Protein AF-A0AAV3GI30-F1 (afdb_monomer_lite)

Organism: NCBI:txid1134793

Sequence (78 aa):
GWGTDIQEEGEIVRNRVCVAEVWNELYNGDSKNIHPAKAAEIRQVLSHLYGWEKYKLSRGRLKFGPGYGLQTAFTRCE

Radius of gyration: 12.98 Å; chains: 1; bounding box: 40×31×25 Å

Secondary structure (DSSP, 8-state):
--------TT----SEEEHHHIIIIIS---TTS--HHHHHHHHHHHHHSTTEEE--SGGGEEEPPTTT-EEEEEEE--

Structure (mmCIF, N/CA/C/O backbone):
data_AF-A0AAV3GI30-F1
#
_entry.id   AF-A0AAV3GI30-F1
#
loop_
_atom_site.group_PDB
_atom_site.id
_atom_site.type_symbol
_atom_site.label_atom_id
_atom_site.label_alt_id
_atom_site.label_comp_id
_atom_site.label_asym_id
_atom_site.label_entity_id
_atom_site.label_seq_id
_atom_site.pdbx_PDB_ins_code
_atom_site.Cartn_x
_atom_site.Cartn_y
_atom_site.Cartn_z
_atom_site.occupancy
_atom_site.B_iso_or_equiv
_atom_site.auth_seq_id
_atom_site.auth_comp_id
_atom_site.auth_asym_id
_atom_site.auth_atom_id
_atom_site.pdbx_PDB_model_num
ATOM 1 N N . GLY A 1 1 ? 24.007 -11.870 6.505 1.00 32.50 1 GLY A N 1
ATOM 2 C CA . GLY A 1 1 ? 22.806 -12.663 6.202 1.00 32.50 1 GLY A CA 1
ATOM 3 C C . GLY A 1 1 ? 21.636 -11.717 6.124 1.00 32.50 1 GLY A C 1
ATOM 4 O O . GLY A 1 1 ? 21.403 -11.010 7.092 1.00 32.50 1 GLY A O 1
ATOM 5 N N . TRP A 1 2 ? 20.982 -11.626 4.970 1.00 41.06 2 TRP A N 1
ATOM 6 C CA . TRP A 1 2 ? 19.730 -10.885 4.832 1.00 41.06 2 TRP A CA 1
ATOM 7 C C . TRP A 1 2 ? 18.609 -11.850 5.203 1.00 41.06 2 TRP A C 1
ATOM 9 O O . TRP A 1 2 ? 18.428 -12.858 4.526 1.00 41.06 2 TRP A O 1
ATOM 19 N N . GLY A 1 3 ? 17.967 -11.599 6.344 1.00 39.97 3 GLY A N 1
ATOM 20 C CA . GLY A 1 3 ? 16.910 -12.444 6.882 1.00 39.97 3 GLY A CA 1
ATOM 21 C C . GLY A 1 3 ? 15.736 -12.506 5.917 1.00 39.97 3 GLY A C 1
ATOM 22 O O . GLY A 1 3 ? 15.057 -11.509 5.685 1.00 39.97 3 GLY A O 1
ATOM 23 N N . THR A 1 4 ? 15.527 -13.686 5.349 1.00 45.28 4 THR A N 1
ATOM 24 C CA . THR A 1 4 ? 14.272 -14.100 4.738 1.00 45.28 4 THR A CA 1
ATOM 25 C C . THR A 1 4 ? 13.282 -14.350 5.870 1.00 45.28 4 THR A C 1
ATOM 27 O O . THR A 1 4 ? 13.154 -15.475 6.348 1.00 45.28 4 THR A O 1
ATOM 30 N N . ASP A 1 5 ? 12.624 -13.289 6.334 1.00 46.53 5 ASP A N 1
ATOM 31 C CA . ASP A 1 5 ? 11.370 -13.414 7.078 1.00 46.53 5 ASP A CA 1
ATOM 32 C C . ASP A 1 5 ? 10.312 -13.838 6.052 1.00 46.53 5 ASP A C 1
ATOM 34 O O . ASP A 1 5 ? 9.631 -13.017 5.439 1.00 46.53 5 ASP A O 1
ATOM 38 N N . ILE A 1 6 ? 10.297 -15.136 5.740 1.00 53.69 6 ILE A N 1
ATOM 39 C CA . ILE A 1 6 ? 9.180 -15.766 5.043 1.00 53.69 6 ILE A CA 1
ATOM 40 C C . ILE A 1 6 ? 8.059 -15.748 6.077 1.00 53.69 6 ILE A C 1
ATOM 42 O O . ILE A 1 6 ? 8.003 -16.608 6.951 1.00 53.69 6 ILE A O 1
ATOM 46 N N . GLN A 1 7 ? 7.251 -14.689 6.047 1.00 50.72 7 GLN A N 1
ATOM 47 C CA . GLN A 1 7 ? 6.069 -14.572 6.887 1.00 50.72 7 GLN A CA 1
ATOM 48 C C . GLN A 1 7 ? 5.132 -15.727 6.545 1.00 50.72 7 GLN A C 1
ATOM 50 O O . GLN A 1 7 ? 4.737 -15.875 5.390 1.00 50.72 7 GLN A O 1
ATOM 55 N N . GLU A 1 8 ? 4.849 -16.555 7.552 1.00 49.28 8 GLU A N 1
ATOM 56 C CA . GLU A 1 8 ? 3.977 -17.725 7.474 1.00 49.28 8 GLU A CA 1
ATOM 57 C C . GLU A 1 8 ? 2.696 -17.402 6.690 1.00 49.28 8 GLU A C 1
ATOM 59 O O . GLU A 1 8 ? 1.960 -16.461 7.006 1.00 49.28 8 GLU A O 1
ATOM 64 N N . GLU A 1 9 ? 2.447 -18.175 5.632 1.00 50.50 9 GLU A N 1
ATOM 65 C CA . GLU A 1 9 ? 1.216 -18.107 4.853 1.00 50.50 9 GLU A CA 1
ATOM 66 C C . GLU A 1 9 ? 0.032 -18.477 5.761 1.00 50.50 9 GLU A C 1
ATOM 68 O O . GLU A 1 9 ? -0.196 -19.657 6.017 1.00 50.50 9 GLU A O 1
ATOM 73 N N . GLY A 1 10 ? -0.747 -17.495 6.241 1.00 56.56 10 GLY A N 1
ATOM 74 C CA . GLY A 1 10 ? -2.119 -17.798 6.674 1.00 56.56 10 GLY A CA 1
ATOM 75 C C . GLY A 1 10 ? -2.829 -16.977 7.751 1.00 56.56 10 GLY A C 1
ATOM 76 O O . GLY A 1 10 ? -4.042 -17.133 7.831 1.00 56.56 10 GLY A O 1
ATOM 77 N N . GLU A 1 11 ? -2.203 -16.101 8.551 1.00 54.84 11 GLU A N 1
ATOM 78 C CA . GLU A 1 11 ? -2.925 -15.525 9.721 1.00 54.84 11 GLU A CA 1
ATOM 79 C C . GLU A 1 11 ? -2.793 -14.009 9.961 1.00 54.84 11 GLU A C 1
ATOM 81 O O . GLU A 1 11 ? -3.236 -13.495 10.988 1.00 54.84 11 GLU A O 1
ATOM 86 N N . ILE A 1 12 ? -2.257 -13.226 9.019 1.00 67.56 12 ILE A N 1
ATOM 87 C CA . ILE A 1 12 ? -2.169 -11.768 9.220 1.00 67.56 12 ILE A CA 1
ATOM 88 C C . ILE A 1 12 ? -3.408 -11.069 8.657 1.00 67.56 12 ILE A C 1
ATOM 90 O O . ILE A 1 12 ? -3.496 -10.744 7.469 1.00 67.56 12 ILE A O 1
ATOM 94 N N . VAL A 1 13 ? -4.362 -10.759 9.539 1.00 70.62 13 VAL A N 1
ATOM 95 C CA . VAL A 1 13 ? -5.477 -9.863 9.208 1.00 70.62 13 VAL A CA 1
ATOM 96 C C . VAL A 1 13 ? -4.926 -8.464 8.923 1.00 70.62 13 VAL A C 1
ATOM 98 O O . VAL A 1 13 ? -4.549 -7.708 9.821 1.00 70.62 13 VAL A O 1
ATOM 101 N N . ARG A 1 14 ? -4.884 -8.095 7.640 1.00 79.00 14 ARG A N 1
ATOM 102 C CA . ARG A 1 14 ? -4.488 -6.749 7.221 1.00 79.00 14 ARG A CA 1
ATOM 103 C C . ARG A 1 14 ? -5.628 -5.759 7.434 1.00 79.00 14 ARG A C 1
ATOM 105 O O . ARG A 1 14 ? -6.666 -5.831 6.778 1.00 79.00 14 ARG A O 1
ATOM 112 N N . ASN A 1 15 ? -5.373 -4.785 8.306 1.00 86.06 15 ASN A N 1
ATOM 113 C CA . ASN A 1 15 ? -6.230 -3.610 8.515 1.00 86.06 15 ASN A CA 1
ATOM 114 C C . ASN A 1 15 ? -5.892 -2.454 7.562 1.00 86.06 15 ASN A C 1
ATOM 116 O O . ASN A 1 15 ? -6.667 -1.511 7.415 1.00 86.06 15 ASN A O 1
ATOM 120 N N . ARG A 1 16 ? -4.719 -2.519 6.921 1.00 88.81 16 ARG A N 1
ATOM 121 C CA . ARG A 1 16 ? -4.243 -1.563 5.923 1.00 88.81 16 ARG A CA 1
ATOM 122 C C . ARG A 1 16 ? -3.482 -2.289 4.823 1.00 88.81 16 ARG A C 1
ATOM 124 O O . ARG A 1 16 ? -2.793 -3.262 5.111 1.00 88.81 16 ARG A O 1
ATOM 131 N N . VAL A 1 17 ? -3.588 -1.792 3.601 1.00 90.31 17 VAL A N 1
ATOM 132 C CA . VAL A 1 17 ? -2.907 -2.349 2.432 1.00 90.31 17 VAL A CA 1
ATOM 133 C C . VAL A 1 17 ? -2.537 -1.238 1.451 1.00 90.31 17 VAL A C 1
ATOM 135 O O . VAL A 1 17 ? -3.233 -0.220 1.355 1.00 90.31 17 VAL A O 1
ATOM 138 N N . CYS A 1 18 ? -1.447 -1.411 0.708 1.00 90.44 18 CYS A N 1
ATOM 139 C CA . CYS A 1 18 ? -1.129 -0.574 -0.447 1.00 90.44 18 CYS A CA 1
ATOM 140 C C . CYS A 1 18 ? -1.021 -1.373 -1.746 1.00 90.44 18 CYS A C 1
ATOM 142 O O . CYS A 1 18 ? -0.837 -2.585 -1.762 1.00 90.44 18 CYS A O 1
ATOM 144 N N . VAL A 1 19 ? -1.069 -0.653 -2.867 1.00 89.94 19 VAL A N 1
ATOM 145 C CA . VAL A 1 19 ? -0.915 -1.223 -4.217 1.00 89.94 19 VAL A CA 1
ATOM 146 C C . VAL A 1 19 ? 0.388 -2.010 -4.363 1.00 89.94 19 VAL A C 1
ATOM 148 O O . VAL A 1 1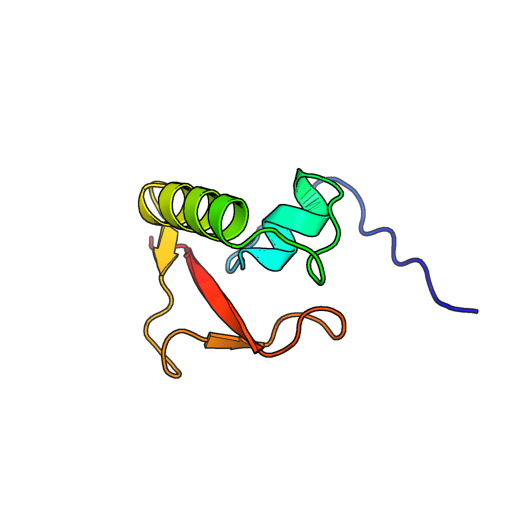9 ? 0.416 -3.018 -5.056 1.00 89.94 19 VAL A O 1
ATOM 151 N N . ALA A 1 20 ? 1.463 -1.542 -3.723 1.00 87.88 20 ALA A N 1
ATOM 152 C CA . ALA A 1 20 ? 2.775 -2.169 -3.816 1.00 87.88 20 ALA A CA 1
ATOM 153 C C . ALA A 1 20 ? 2.838 -3.508 -3.065 1.00 87.88 20 ALA A C 1
ATOM 155 O O . ALA A 1 20 ? 3.427 -4.445 -3.590 1.00 87.88 20 ALA A O 1
ATOM 156 N N . GLU A 1 21 ? 2.193 -3.615 -1.897 1.00 87.50 21 GLU A N 1
ATOM 157 C CA . GLU A 1 21 ? 2.031 -4.890 -1.180 1.00 87.50 21 GLU A CA 1
ATOM 158 C C . GLU A 1 21 ? 1.196 -5.866 -2.004 1.00 87.50 21 GLU A C 1
ATOM 160 O O . GLU A 1 21 ? 1.631 -6.986 -2.235 1.00 87.50 21 GLU A O 1
ATOM 165 N N . VAL A 1 22 ? 0.047 -5.428 -2.539 1.00 88.38 22 VAL A N 1
ATOM 166 C CA . VAL A 1 22 ? -0.784 -6.293 -3.397 1.00 88.38 22 VAL A CA 1
ATOM 167 C C . VAL A 1 22 ? 0.014 -6.777 -4.607 1.00 88.38 22 VAL A C 1
ATOM 169 O O . VAL A 1 22 ? -0.040 -7.948 -4.951 1.00 88.38 22 VAL A O 1
ATOM 172 N N . TRP A 1 23 ? 0.785 -5.906 -5.252 1.00 88.75 23 TRP A N 1
ATOM 173 C CA . TRP A 1 23 ? 1.581 -6.300 -6.411 1.00 88.75 23 TRP A CA 1
ATOM 174 C C . TRP A 1 23 ? 2.719 -7.271 -6.070 1.00 88.75 23 TRP A C 1
ATOM 176 O O . TRP A 1 23 ? 2.888 -8.269 -6.766 1.00 88.75 23 TRP A O 1
ATOM 186 N N . ASN A 1 24 ? 3.480 -7.012 -5.006 1.00 86.50 24 ASN A N 1
ATOM 187 C CA . ASN A 1 24 ? 4.595 -7.880 -4.624 1.00 86.50 24 ASN A CA 1
ATOM 188 C C . ASN A 1 24 ? 4.137 -9.213 -4.040 1.00 86.50 24 ASN A C 1
ATOM 190 O O . ASN A 1 24 ? 4.755 -10.232 -4.315 1.00 86.50 24 ASN A O 1
ATOM 194 N N . GLU A 1 25 ? 3.094 -9.207 -3.215 1.00 84.62 25 GLU A N 1
ATOM 195 C CA . GLU A 1 25 ? 2.698 -10.389 -2.448 1.00 84.62 25 GLU A CA 1
ATOM 196 C C . GLU A 1 25 ? 1.663 -11.243 -3.178 1.00 84.62 25 GLU A C 1
ATOM 198 O O . GLU A 1 25 ? 1.742 -12.461 -3.107 1.00 84.62 25 GLU A O 1
ATOM 203 N N . LEU A 1 26 ? 0.715 -10.633 -3.904 1.00 83.75 26 LEU A N 1
ATOM 204 C CA . LEU A 1 26 ? -0.323 -11.386 -4.623 1.00 83.75 26 LEU A CA 1
ATOM 205 C C . LEU A 1 26 ? 0.113 -11.781 -6.036 1.00 83.75 26 LEU A C 1
ATOM 207 O O . LEU A 1 26 ? -0.243 -12.851 -6.515 1.00 83.75 26 LEU A O 1
ATOM 211 N N . TYR A 1 27 ? 0.846 -10.900 -6.723 1.00 82.94 27 TYR A N 1
ATOM 212 C CA . TYR A 1 27 ? 1.266 -11.117 -8.112 1.00 82.94 27 TYR A CA 1
ATOM 213 C C . TYR A 1 27 ? 2.746 -11.507 -8.240 1.00 82.94 27 TYR A C 1
ATOM 215 O O . TYR A 1 27 ? 3.233 -11.615 -9.365 1.00 82.94 27 TYR A O 1
ATOM 223 N N . ASN A 1 28 ? 3.469 -11.675 -7.119 1.00 81.94 28 ASN A N 1
ATOM 224 C CA . ASN A 1 28 ? 4.927 -11.884 -7.085 1.00 81.94 28 ASN A CA 1
ATOM 225 C C . ASN A 1 28 ? 5.700 -10.884 -7.968 1.00 81.94 28 ASN A C 1
ATOM 227 O O . ASN A 1 28 ? 6.753 -11.200 -8.526 1.00 81.94 28 ASN A O 1
ATOM 231 N N . GLY A 1 29 ? 5.152 -9.679 -8.137 1.00 81.56 29 GLY A N 1
ATOM 232 C CA . GLY A 1 29 ? 5.719 -8.650 -8.992 1.00 81.56 29 GLY A CA 1
ATOM 233 C C . GLY A 1 29 ? 6.822 -7.860 -8.296 1.00 81.56 29 GLY A C 1
ATOM 234 O O . GLY A 1 29 ? 7.022 -7.962 -7.091 1.00 81.56 29 GLY A O 1
ATOM 235 N N . ASP A 1 30 ? 7.524 -7.018 -9.057 1.00 83.38 30 ASP A N 1
ATOM 236 C CA . ASP A 1 30 ? 8.420 -6.007 -8.492 1.00 83.38 30 ASP A CA 1
ATOM 237 C C . ASP A 1 30 ? 7.714 -4.645 -8.437 1.00 83.38 30 ASP A C 1
ATOM 239 O O . ASP A 1 30 ? 7.450 -4.007 -9.459 1.00 83.38 30 ASP A O 1
ATOM 243 N N . SER A 1 31 ? 7.410 -4.190 -7.224 1.00 78.19 31 SER A N 1
ATOM 244 C CA . SER A 1 31 ? 6.769 -2.905 -6.916 1.00 78.19 31 SER A CA 1
ATOM 245 C C . SER A 1 31 ? 7.552 -1.693 -7.409 1.00 78.19 31 SER A C 1
ATOM 247 O O . SER A 1 31 ? 6.952 -0.636 -7.607 1.00 78.19 31 SER A O 1
ATOM 249 N N . LYS A 1 32 ? 8.864 -1.828 -7.639 1.00 78.62 32 LYS A N 1
ATOM 250 C CA . LYS A 1 32 ? 9.688 -0.765 -8.230 1.00 78.62 32 LYS A CA 1
ATOM 251 C C . LYS A 1 32 ? 9.428 -0.605 -9.725 1.00 78.62 32 LYS A C 1
ATOM 253 O O . LYS A 1 32 ? 9.610 0.488 -10.248 1.00 78.62 32 LYS A O 1
ATOM 258 N N . ASN A 1 33 ? 8.969 -1.670 -10.382 1.00 82.69 33 ASN A N 1
ATOM 259 C CA . ASN A 1 33 ? 8.755 -1.746 -11.826 1.00 82.69 33 ASN A CA 1
ATOM 260 C C . ASN A 1 33 ? 7.277 -1.945 -12.201 1.00 82.69 33 ASN A C 1
ATOM 262 O O . ASN A 1 33 ? 6.961 -2.341 -13.323 1.00 82.69 33 ASN A O 1
ATOM 266 N N . ILE A 1 34 ? 6.348 -1.673 -11.278 1.00 85.06 34 ILE A N 1
ATOM 267 C CA . ILE A 1 34 ? 4.922 -1.802 -11.565 1.00 85.06 34 ILE A CA 1
ATOM 268 C C . ILE A 1 34 ? 4.503 -0.816 -12.660 1.00 85.06 34 ILE A C 1
ATOM 270 O O . ILE A 1 34 ? 4.673 0.400 -12.542 1.00 85.06 34 ILE A O 1
ATOM 274 N N . HIS A 1 35 ? 3.902 -1.341 -13.728 1.00 89.31 35 HIS A N 1
ATOM 275 C CA . HIS A 1 35 ? 3.365 -0.497 -14.785 1.00 89.31 35 HIS A CA 1
ATOM 276 C C . HIS A 1 35 ? 2.225 0.377 -14.223 1.00 89.31 35 HIS A C 1
ATOM 278 O O . HIS A 1 35 ? 1.338 -0.147 -13.538 1.0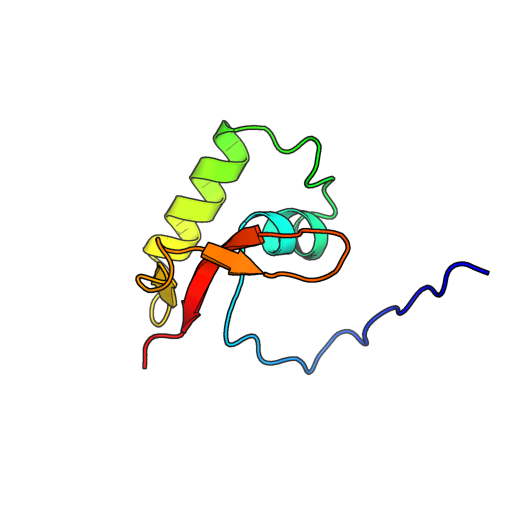0 89.31 35 HIS A O 1
ATOM 284 N N . PRO A 1 36 ? 2.171 1.689 -14.522 1.00 87.25 36 PRO A N 1
ATOM 285 C CA . PRO A 1 36 ? 1.162 2.593 -13.962 1.00 87.25 36 PRO A CA 1
ATOM 286 C C . PRO A 1 36 ? -0.277 2.145 -14.252 1.00 87.25 36 PRO A C 1
ATOM 288 O O . PRO A 1 36 ? -1.148 2.325 -13.404 1.00 87.25 36 PRO A O 1
ATOM 291 N N . ALA A 1 37 ? -0.514 1.497 -15.398 1.00 90.56 37 ALA A N 1
ATOM 292 C CA . ALA A 1 37 ? -1.806 0.887 -15.722 1.00 90.56 37 ALA A CA 1
ATOM 293 C C . ALA A 1 37 ? -2.202 -0.209 -14.715 1.00 90.56 37 ALA A C 1
ATOM 295 O O . ALA A 1 37 ? -3.278 -0.137 -14.132 1.00 90.56 37 ALA A O 1
ATOM 296 N N . LYS A 1 38 ? -1.297 -1.153 -14.414 1.00 89.06 38 LYS A N 1
ATOM 297 C CA . LYS A 1 38 ? -1.529 -2.213 -13.416 1.00 89.06 38 LYS A CA 1
ATOM 298 C C . LYS A 1 38 ? -1.761 -1.631 -12.025 1.00 89.06 38 LYS A C 1
ATOM 300 O O . LYS A 1 38 ? -2.670 -2.038 -11.307 1.00 89.06 38 LYS A O 1
ATOM 305 N N . ALA A 1 39 ? -0.988 -0.606 -11.670 1.00 89.25 39 ALA A N 1
ATOM 306 C CA . ALA A 1 39 ? -1.169 0.111 -10.416 1.00 89.25 39 ALA A CA 1
ATOM 307 C C . ALA A 1 39 ? -2.528 0.833 -10.327 1.00 89.25 39 ALA A C 1
ATOM 309 O O . ALA A 1 39 ? -3.030 1.047 -9.223 1.00 89.25 39 ALA A O 1
ATOM 310 N N . ALA A 1 40 ? -3.103 1.266 -11.452 1.00 90.56 40 ALA A N 1
ATOM 311 C CA . ALA A 1 40 ? -4.432 1.870 -11.504 1.00 90.56 40 ALA A CA 1
ATOM 312 C C . ALA A 1 40 ? -5.539 0.812 -11.389 1.00 90.56 40 ALA A C 1
ATOM 314 O O . ALA A 1 40 ? -6.473 1.023 -10.618 1.00 90.56 40 ALA A O 1
ATOM 315 N N . GLU A 1 41 ? -5.394 -0.337 -12.059 1.00 92.31 41 GLU A N 1
ATOM 316 C CA . GLU A 1 41 ? -6.324 -1.472 -11.943 1.00 92.31 41 GLU A CA 1
ATOM 317 C C . GLU A 1 41 ? -6.448 -1.938 -10.486 1.00 92.31 41 GLU A C 1
ATOM 319 O O . GLU A 1 41 ? -7.549 -1.998 -9.944 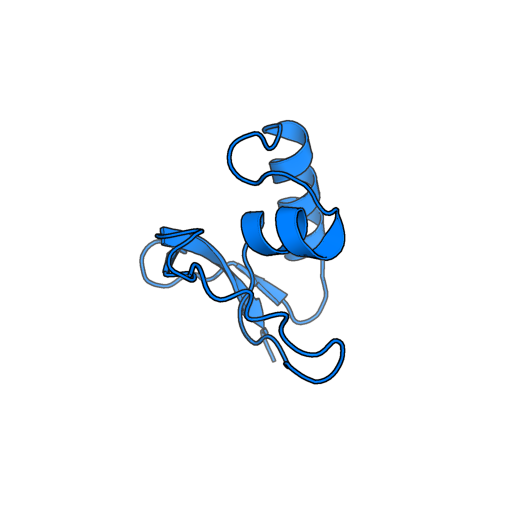1.00 92.31 41 GLU A O 1
ATOM 324 N N . ILE A 1 42 ? -5.319 -2.157 -9.800 1.00 91.31 42 ILE A N 1
ATOM 325 C CA . ILE A 1 42 ? -5.321 -2.564 -8.385 1.00 91.31 42 ILE A CA 1
ATOM 326 C C . ILE A 1 42 ? -6.016 -1.516 -7.509 1.00 91.31 42 ILE A C 1
ATOM 328 O O . ILE A 1 42 ? -6.798 -1.866 -6.628 1.00 91.31 42 ILE A O 1
ATOM 332 N N . ARG A 1 43 ? -5.773 -0.220 -7.749 1.00 90.62 43 ARG A N 1
ATOM 333 C CA . ARG A 1 43 ? -6.458 0.851 -7.003 1.00 90.62 43 ARG A CA 1
ATOM 334 C C . ARG A 1 43 ? -7.960 0.834 -7.222 1.00 90.62 43 ARG A C 1
ATOM 336 O O . ARG A 1 43 ? -8.685 1.051 -6.259 1.00 90.62 43 ARG A O 1
ATOM 343 N N . GLN A 1 44 ? -8.405 0.608 -8.455 1.00 91.81 44 GLN A N 1
ATOM 344 C CA . GLN A 1 44 ? -9.827 0.516 -8.764 1.00 91.81 44 GLN A CA 1
ATOM 345 C C . GLN A 1 44 ? -10.464 -0.693 -8.082 1.00 91.81 44 GLN A C 1
ATOM 347 O O . GLN A 1 44 ? -11.544 -0.562 -7.514 1.00 91.81 44 GLN A O 1
ATOM 352 N N . VAL A 1 45 ? -9.800 -1.848 -8.074 1.00 91.44 45 VAL A N 1
ATOM 353 C CA . VAL A 1 45 ? -10.299 -3.025 -7.348 1.00 91.44 45 VAL A CA 1
ATOM 354 C C . VAL A 1 45 ? -10.407 -2.719 -5.850 1.00 91.44 45 VAL A C 1
ATOM 356 O O . VAL A 1 45 ? -11.467 -2.914 -5.263 1.00 91.44 45 VAL A O 1
ATOM 359 N N . LEU A 1 46 ? -9.360 -2.145 -5.246 1.00 89.31 46 LEU A N 1
ATOM 360 C CA . LEU A 1 46 ? -9.349 -1.753 -3.829 1.00 89.31 46 LE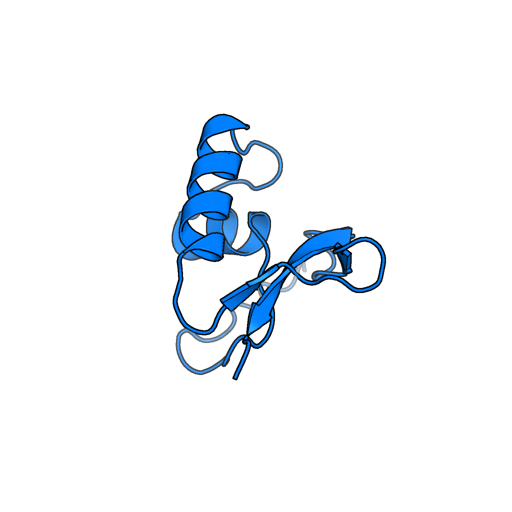U A CA 1
ATOM 361 C C . LEU A 1 46 ? -10.400 -0.696 -3.474 1.00 89.31 46 LEU A C 1
ATOM 363 O O . LEU A 1 46 ? -10.907 -0.711 -2.360 1.00 89.31 46 LEU A O 1
ATOM 367 N N . SER A 1 47 ? -10.742 0.211 -4.391 1.00 88.88 47 SER A N 1
ATOM 368 C CA . SER A 1 47 ? -11.771 1.225 -4.137 1.00 88.88 47 SER A CA 1
ATOM 369 C C . SER A 1 47 ? -13.201 0.697 -4.224 1.00 88.88 47 SER A C 1
ATOM 371 O O . SER A 1 47 ? -14.096 1.336 -3.684 1.00 88.88 47 SER A O 1
ATOM 373 N N . HIS A 1 48 ? -13.426 -0.415 -4.930 1.00 90.06 48 HIS A N 1
ATOM 374 C CA . HIS A 1 48 ? -14.746 -1.050 -5.052 1.00 90.06 48 HIS A CA 1
ATOM 375 C C . HIS A 1 48 ? -14.914 -2.259 -4.123 1.00 90.06 48 HIS A C 1
ATOM 377 O O . HIS A 1 48 ? -16.004 -2.819 -4.034 1.00 90.06 48 HIS A O 1
ATOM 383 N N . LEU A 1 49 ? -13.847 -2.673 -3.437 1.00 89.25 49 LEU A N 1
ATOM 384 C CA . LEU A 1 49 ? -13.889 -3.742 -2.451 1.00 89.25 49 LEU A CA 1
ATOM 385 C C . LEU A 1 49 ? -14.735 -3.311 -1.248 1.00 89.25 49 LEU A C 1
ATOM 387 O O . LEU A 1 49 ? -14.433 -2.331 -0.570 1.00 89.25 49 LEU A O 1
ATOM 391 N N . TYR A 1 50 ? -15.795 -4.073 -0.977 1.00 89.00 50 TYR A N 1
ATOM 392 C CA . TYR A 1 50 ? -16.651 -3.850 0.183 1.00 89.00 50 TYR A CA 1
ATOM 393 C C . TYR A 1 50 ? -15.839 -3.956 1.482 1.00 89.00 50 TYR A C 1
ATOM 395 O O . TYR A 1 50 ? -15.011 -4.857 1.637 1.00 89.00 50 TYR A O 1
ATOM 403 N N . GLY A 1 51 ? -16.062 -3.015 2.400 1.00 88.81 51 GLY A N 1
ATOM 404 C CA . GLY A 1 51 ? -15.326 -2.929 3.661 1.00 88.81 51 GLY A CA 1
ATOM 405 C C . GLY A 1 51 ? -13.904 -2.370 3.539 1.00 88.81 51 GLY A C 1
ATOM 406 O O . GLY A 1 51 ? -13.148 -2.438 4.504 1.00 88.81 51 GLY A O 1
ATOM 407 N N . TRP A 1 52 ? -13.510 -1.819 2.385 1.00 91.06 52 TRP A N 1
ATOM 408 C CA . TRP A 1 52 ? -12.240 -1.110 2.210 1.00 91.06 52 TRP A CA 1
ATOM 409 C C . TRP A 1 52 ? -12.472 0.317 1.729 1.00 91.06 52 TRP A C 1
ATOM 411 O O . TRP A 1 52 ? -13.251 0.576 0.816 1.00 91.06 52 TRP A O 1
ATOM 421 N N . GLU A 1 53 ? -11.741 1.261 2.314 1.00 91.19 53 GLU A N 1
ATOM 422 C CA . GLU A 1 53 ? -11.744 2.647 1.872 1.00 91.19 53 GLU A CA 1
ATOM 423 C C . GLU A 1 53 ? -10.327 3.181 1.698 1.00 91.19 53 GLU A C 1
ATOM 425 O O . GLU A 1 53 ? -9.359 2.716 2.304 1.00 91.19 53 GLU A O 1
ATOM 430 N N . LYS A 1 54 ? -10.190 4.211 0.864 1.00 90.88 54 LYS A N 1
ATOM 431 C CA . LYS A 1 54 ? -8.932 4.941 0.756 1.00 90.88 54 LYS A CA 1
ATOM 432 C C . LYS A 1 54 ? -8.670 5.667 2.073 1.00 90.88 54 LYS A C 1
ATOM 434 O O . LYS A 1 54 ? -9.512 6.439 2.522 1.00 90.88 54 LYS A O 1
ATOM 439 N N . TYR A 1 55 ? -7.474 5.502 2.630 1.00 90.44 55 TYR A N 1
ATOM 440 C CA . TYR A 1 55 ? -7.056 6.249 3.809 1.00 90.44 55 TYR A CA 1
ATOM 441 C C . TYR A 1 55 ? -7.126 7.753 3.508 1.00 90.44 55 TYR A C 1
ATOM 443 O O . TYR A 1 55 ? -6.624 8.205 2.475 1.00 90.44 55 TYR A O 1
ATOM 451 N N . LYS A 1 56 ? -7.778 8.536 4.373 1.00 85.75 56 LYS A N 1
ATOM 452 C CA . LYS A 1 56 ? -7.994 9.984 4.159 1.00 85.75 56 LYS A CA 1
ATOM 453 C C . LYS A 1 56 ? -7.050 10.856 4.985 1.00 85.75 56 LYS A C 1
ATOM 455 O O . LYS A 1 56 ? -6.746 11.982 4.595 1.00 85.75 56 LYS A O 1
ATOM 460 N N . LEU A 1 57 ? -6.540 10.332 6.096 1.00 84.75 57 LEU A N 1
ATOM 461 C CA . LEU A 1 57 ? -5.609 11.048 6.967 1.00 84.75 57 LEU A CA 1
ATOM 462 C C . LEU A 1 57 ? -4.208 11.114 6.336 1.00 84.75 57 LEU A C 1
ATOM 464 O O . LEU A 1 57 ? -3.885 10.356 5.422 1.00 84.75 57 LEU A O 1
ATOM 468 N N . SER A 1 58 ? -3.366 12.043 6.794 1.00 81.44 58 SER A N 1
ATOM 469 C CA . SER A 1 58 ? -1.980 12.208 6.310 1.00 81.44 58 SER A CA 1
ATOM 470 C C . SER A 1 58 ? -1.854 12.260 4.776 1.00 81.44 58 SER A C 1
ATOM 472 O O . SER A 1 58 ? -0.985 11.619 4.183 1.00 81.44 58 SER A O 1
ATOM 474 N N . ARG A 1 59 ? -2.757 13.003 4.112 1.00 83.44 59 ARG A N 1
ATOM 475 C CA . ARG A 1 59 ? -2.873 13.091 2.636 1.00 83.44 59 ARG A CA 1
ATOM 476 C C . ARG A 1 59 ? -3.100 11.734 1.946 1.00 83.44 59 ARG A C 1
ATOM 478 O O . ARG A 1 59 ? -2.715 11.538 0.793 1.00 83.44 59 ARG A O 1
ATOM 485 N N . GLY A 1 60 ? -3.704 10.796 2.666 1.00 84.31 60 GLY A N 1
ATOM 486 C CA . GLY A 1 60 ? -4.000 9.439 2.227 1.00 84.31 60 GLY A CA 1
ATOM 487 C C . GLY A 1 60 ? -2.786 8.546 2.036 1.00 84.31 60 GLY A C 1
ATO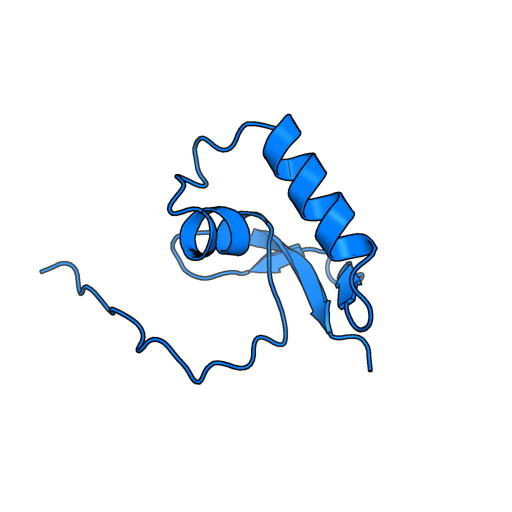M 488 O O . GLY A 1 60 ? -2.797 7.657 1.181 1.00 84.31 60 GLY A O 1
ATOM 489 N N . ARG A 1 61 ? -1.723 8.794 2.807 1.00 86.81 61 ARG A N 1
ATOM 490 C CA . ARG A 1 61 ? -0.484 8.018 2.762 1.00 86.81 61 ARG A CA 1
ATOM 491 C C . ARG A 1 61 ? -0.163 7.421 4.128 1.00 86.81 61 ARG A C 1
ATOM 493 O O . ARG A 1 61 ? -0.284 8.098 5.145 1.00 86.81 61 ARG A O 1
ATOM 500 N N . LEU A 1 62 ? 0.300 6.175 4.129 1.00 88.25 62 LEU A N 1
ATOM 501 C CA . LEU A 1 62 ? 0.852 5.495 5.302 1.00 88.25 62 LEU A CA 1
ATOM 502 C C . LEU A 1 62 ? 2.238 4.952 4.985 1.00 88.25 62 LEU A C 1
ATOM 504 O O . LEU A 1 62 ? 2.595 4.738 3.825 1.00 88.25 62 LEU A O 1
ATOM 508 N N . LYS A 1 63 ? 3.041 4.775 6.034 1.00 85.75 63 LYS A N 1
ATOM 509 C CA . LYS A 1 63 ? 4.348 4.140 5.922 1.00 85.75 63 LYS A CA 1
ATOM 510 C C . LYS A 1 63 ? 4.153 2.629 5.971 1.00 85.75 63 LYS A C 1
ATOM 512 O O . LYS A 1 63 ? 3.658 2.094 6.960 1.00 85.75 63 LYS A O 1
ATOM 517 N N . PHE A 1 64 ? 4.546 1.979 4.893 1.00 81.94 64 PHE A N 1
ATOM 518 C CA . PHE A 1 64 ? 4.662 0.536 4.778 1.00 81.94 64 PHE A CA 1
ATOM 519 C C . PHE A 1 64 ? 6.109 0.139 5.083 1.00 81.94 64 PHE A C 1
ATOM 521 O O . PHE A 1 64 ? 6.961 1.019 5.253 1.00 81.94 64 PHE A O 1
ATOM 528 N N . GLY A 1 65 ? 6.367 -1.162 5.246 1.00 77.38 65 GLY A N 1
ATOM 529 C CA . GLY A 1 65 ? 7.661 -1.697 5.687 1.00 77.38 65 GLY A CA 1
ATOM 530 C C . GLY A 1 65 ? 8.874 -1.142 4.917 1.00 77.38 65 GLY A C 1
ATOM 531 O O . GLY A 1 65 ? 8.720 -0.466 3.895 1.00 77.38 65 GLY A O 1
ATOM 532 N N . PRO A 1 66 ? 10.106 -1.422 5.375 1.00 71.81 66 PRO A N 1
ATOM 533 C CA . PRO A 1 66 ? 11.325 -0.804 4.841 1.00 71.81 66 PRO A CA 1
ATOM 534 C C . PRO A 1 66 ? 11.508 -0.959 3.318 1.00 71.81 66 PRO A C 1
ATOM 536 O O . PRO A 1 66 ? 12.188 -0.134 2.717 1.00 71.81 66 PRO A O 1
ATOM 539 N N . GLY A 1 67 ? 10.868 -1.951 2.685 1.00 71.75 67 GLY A N 1
ATOM 540 C CA . GLY A 1 67 ? 10.870 -2.143 1.229 1.00 71.75 67 GLY A CA 1
ATOM 541 C C . GLY A 1 67 ? 9.908 -1.255 0.424 1.00 71.75 67 GLY A C 1
ATOM 542 O O . GLY A 1 67 ? 10.103 -1.102 -0.777 1.00 71.75 67 GLY A O 1
ATOM 543 N N . TYR A 1 68 ? 8.901 -0.646 1.056 1.00 79.81 68 TYR A N 1
ATOM 544 C CA . TYR A 1 68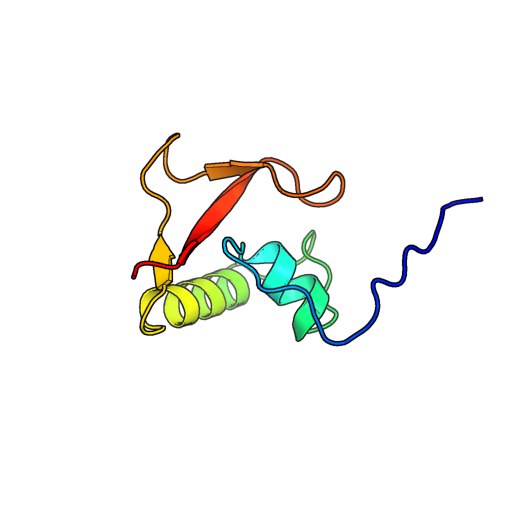 ? 7.807 0.064 0.373 1.00 79.81 68 TYR A CA 1
ATOM 545 C C . TYR A 1 68 ? 7.747 1.559 0.696 1.00 79.81 68 TYR A C 1
ATOM 547 O O . TYR A 1 68 ? 7.359 2.365 -0.149 1.00 79.81 68 TYR A O 1
ATOM 555 N N . GLY A 1 69 ? 8.125 1.949 1.918 1.00 84.44 69 GLY A N 1
ATOM 556 C CA . GLY A 1 69 ? 8.130 3.349 2.334 1.00 84.44 69 GLY A CA 1
ATOM 557 C C . GLY A 1 69 ? 6.733 3.979 2.397 1.00 84.44 69 GLY A C 1
ATOM 558 O O . GLY A 1 69 ? 5.751 3.336 2.760 1.00 84.44 69 GLY A O 1
ATOM 559 N N . LEU A 1 70 ? 6.639 5.282 2.117 1.00 87.75 70 LEU A N 1
ATOM 560 C CA . LEU A 1 70 ? 5.395 6.045 2.257 1.00 87.75 70 LEU A CA 1
ATOM 561 C C . LEU A 1 70 ? 4.512 5.908 1.007 1.00 87.75 70 LEU A C 1
ATOM 563 O O . LEU A 1 70 ? 4.754 6.595 0.015 1.00 87.75 70 LEU A O 1
ATOM 567 N N . GLN A 1 71 ? 3.434 5.130 1.084 1.00 89.06 71 GLN A N 1
ATOM 568 C CA . GLN A 1 71 ? 2.560 4.819 -0.055 1.00 89.06 71 GLN A CA 1
ATOM 569 C C . GLN A 1 71 ? 1.107 5.231 0.197 1.00 89.06 71 GLN A C 1
ATOM 571 O O . GLN A 1 71 ? 0.686 5.415 1.338 1.00 89.06 71 GLN A O 1
ATOM 576 N N . THR A 1 72 ? 0.325 5.371 -0.880 1.00 88.38 72 THR A N 1
ATOM 577 C CA . THR A 1 72 ? -1.134 5.498 -0.769 1.00 88.38 72 THR A CA 1
ATOM 578 C C . THR A 1 72 ? -1.709 4.229 -0.160 1.00 88.38 72 THR A C 1
ATOM 580 O O . THR A 1 72 ? -1.451 3.136 -0.664 1.00 88.38 72 THR A O 1
ATOM 583 N N . ALA A 1 73 ? -2.488 4.398 0.903 1.00 90.38 73 ALA A N 1
ATOM 584 C CA . ALA A 1 73 ? -3.020 3.298 1.686 1.00 90.38 73 ALA A CA 1
ATOM 585 C C . ALA A 1 73 ? -4.535 3.181 1.545 1.00 90.38 73 ALA A C 1
ATOM 587 O O . ALA A 1 73 ? -5.238 4.183 1.398 1.00 90.38 73 ALA A O 1
ATOM 588 N N . PHE A 1 74 ? -5.013 1.952 1.651 1.00 92.06 74 PHE A N 1
ATOM 589 C CA . PHE A 1 74 ? -6.409 1.605 1.842 1.00 92.06 74 PHE A CA 1
ATOM 590 C C . PHE A 1 74 ? -6.531 0.933 3.205 1.00 92.06 74 PHE A C 1
ATOM 592 O O . PHE A 1 74 ? -5.655 0.158 3.590 1.00 92.06 74 PHE A O 1
ATOM 599 N N . THR A 1 75 ? -7.569 1.269 3.953 1.00 91.31 75 THR A N 1
ATOM 600 C CA . THR A 1 75 ? -7.847 0.733 5.287 1.00 91.31 75 THR A CA 1
ATOM 601 C C . THR A 1 75 ? -9.212 0.080 5.293 1.00 91.31 75 THR A C 1
ATOM 603 O O . THR A 1 75 ? -10.078 0.466 4.507 1.00 91.31 75 THR A O 1
ATOM 606 N N . ARG A 1 76 ? -9.411 -0.901 6.173 1.00 88.25 76 ARG A N 1
ATOM 607 C CA . ARG A 1 76 ? -10.748 -1.456 6.375 1.00 88.25 76 ARG A CA 1
ATOM 608 C C . ARG A 1 76 ? -11.680 -0.377 6.937 1.00 88.25 76 ARG A C 1
ATOM 610 O O . ARG A 1 76 ? -11.281 0.361 7.836 1.00 88.25 76 ARG A O 1
ATOM 617 N N . CYS A 1 77 ? -12.868 -0.279 6.358 1.00 80.31 77 CYS A N 1
ATOM 618 C CA . CYS A 1 77 ? -13.983 0.531 6.832 1.00 80.31 77 CYS A CA 1
ATOM 619 C C . CYS A 1 77 ? -15.019 -0.470 7.345 1.00 80.31 77 CYS A C 1
ATOM 621 O O . CYS A 1 77 ? -15.490 -1.290 6.555 1.00 80.31 77 CYS A O 1
ATOM 623 N N . GLU A 1 78 ? -15.267 -0.483 8.653 1.00 60.34 78 GLU A N 1
ATOM 624 C CA . GLU A 1 78 ? -16.381 -1.241 9.242 1.00 60.34 78 GLU A CA 1
ATOM 625 C C . GLU A 1 78 ? -17.703 -0.494 9.053 1.00 60.34 78 GLU A C 1
ATOM 627 O O . GLU A 1 78 ? -17.699 0.753 9.188 1.00 60.34 78 GLU A O 1
#

pLDDT: mean 80.17, std 14.74, range [32.5, 92.31]

Foldseek 3Di:
DPDPPPPDPDDDDDQKDALLCCCCPVVVHHSVPDDVVSNVVSVVCQCPDPQKHQQPPPVQWDQDPPRPGIGRMIGGDD